Protein AF-A0A2N1N7U5-F1 (afdb_monomer_lite)

Structure (mmCIF, N/CA/C/O backbone):
data_AF-A0A2N1N7U5-F1
#
_entry.id   AF-A0A2N1N7U5-F1
#
loop_
_atom_site.group_PDB
_atom_site.id
_atom_site.type_symbol
_atom_site.label_atom_id
_atom_site.label_alt_id
_atom_site.label_comp_id
_atom_site.label_asym_id
_atom_site.label_entity_id
_atom_site.label_seq_id
_atom_site.pdbx_PDB_ins_code
_atom_site.Cartn_x
_atom_site.Cartn_y
_atom_site.Cartn_z
_atom_site.occupancy
_atom_site.B_iso_or_equiv
_atom_site.auth_seq_id
_atom_site.auth_comp_id
_atom_site.auth_asym_id
_atom_site.auth_atom_id
_atom_site.pdbx_PDB_model_num
ATOM 1 N N . MET A 1 1 ? -17.496 -4.542 2.344 1.00 56.62 1 MET A N 1
ATOM 2 C CA . MET A 1 1 ? -16.167 -4.890 1.797 1.00 56.62 1 MET A CA 1
ATOM 3 C C . MET A 1 1 ? -16.274 -6.272 1.200 1.00 56.62 1 MET A C 1
ATOM 5 O O . MET A 1 1 ? -16.888 -7.109 1.840 1.00 56.62 1 MET A O 1
ATOM 9 N N . ASN A 1 2 ? -15.765 -6.504 -0.010 1.00 63.09 2 ASN A N 1
ATOM 10 C CA . ASN A 1 2 ? -15.639 -7.873 -0.496 1.00 63.09 2 ASN A CA 1
ATOM 11 C C . ASN A 1 2 ? -14.297 -8.401 0.006 1.00 63.09 2 ASN A C 1
ATOM 13 O O . ASN A 1 2 ? -13.249 -7.938 -0.435 1.00 63.09 2 ASN A O 1
ATOM 17 N N . GLU A 1 3 ? -14.354 -9.317 0.961 1.00 64.12 3 GLU A N 1
ATOM 18 C CA . GLU A 1 3 ? -13.195 -9.913 1.635 1.00 64.12 3 GLU A CA 1
ATOM 19 C C . GLU A 1 3 ? -12.271 -10.605 0.623 1.00 64.12 3 GLU A C 1
ATOM 21 O O . GLU A 1 3 ? -11.050 -10.533 0.736 1.00 64.12 3 GLU A O 1
ATOM 26 N N . ASN A 1 4 ? -12.854 -11.138 -0.458 1.00 67.19 4 ASN A N 1
ATOM 27 C CA . ASN A 1 4 ? -12.133 -11.780 -1.559 1.00 67.19 4 ASN A CA 1
ATOM 28 C C . ASN A 1 4 ? -11.332 -10.793 -2.427 1.00 67.19 4 ASN A C 1
ATOM 30 O O . ASN A 1 4 ? -10.595 -11.219 -3.307 1.00 67.19 4 ASN A O 1
ATOM 34 N N . HIS A 1 5 ? -11.495 -9.484 -2.213 1.00 65.94 5 HIS A N 1
ATOM 35 C CA . HIS A 1 5 ? -10.762 -8.418 -2.904 1.00 65.94 5 HIS A CA 1
ATOM 36 C C . HIS A 1 5 ? -10.065 -7.486 -1.906 1.00 65.94 5 HIS A C 1
ATOM 38 O O . HIS A 1 5 ? -9.825 -6.317 -2.209 1.00 65.94 5 HIS A O 1
ATOM 44 N N . ALA A 1 6 ? -9.768 -7.975 -0.696 1.00 69.38 6 ALA A N 1
ATOM 45 C CA . ALA A 1 6 ? -9.012 -7.202 0.282 1.00 69.38 6 ALA A CA 1
ATOM 46 C C . ALA A 1 6 ? -7.642 -6.795 -0.277 1.00 69.38 6 ALA A C 1
ATOM 48 O O . ALA A 1 6 ? -7.235 -5.661 -0.063 1.00 69.38 6 ALA A O 1
ATOM 49 N N . ILE A 1 7 ? -6.994 -7.684 -1.041 1.00 79.56 7 ILE A N 1
ATOM 50 C CA . ILE A 1 7 ? -5.781 -7.425 -1.823 1.00 79.56 7 ILE A CA 1
ATOM 51 C C . ILE A 1 7 ? -6.136 -7.594 -3.302 1.00 79.56 7 ILE A C 1
ATOM 53 O O . ILE A 1 7 ? -6.652 -8.638 -3.699 1.00 79.56 7 ILE A O 1
ATOM 57 N N . PHE A 1 8 ? -5.850 -6.590 -4.125 1.00 83.06 8 PHE A N 1
ATOM 58 C CA . PHE A 1 8 ? -6.087 -6.646 -5.567 1.00 83.06 8 PHE A CA 1
ATOM 59 C C . PHE A 1 8 ? -4.927 -5.998 -6.316 1.00 83.06 8 PHE A C 1
ATOM 61 O O . PHE A 1 8 ? -4.510 -4.895 -5.972 1.00 83.06 8 PHE A O 1
ATOM 68 N N . ASN A 1 9 ? -4.401 -6.664 -7.344 1.00 82.56 9 ASN A N 1
ATOM 69 C CA . ASN A 1 9 ? -3.382 -6.075 -8.207 1.00 82.56 9 ASN A CA 1
ATOM 70 C C . ASN A 1 9 ? -4.060 -5.377 -9.391 1.00 82.56 9 ASN A C 1
ATOM 72 O O . ASN A 1 9 ? -4.562 -6.022 -10.310 1.00 82.56 9 ASN A O 1
ATOM 76 N N . ASN A 1 10 ? -4.114 -4.052 -9.329 1.00 81.25 10 ASN A N 1
ATOM 77 C CA . ASN A 1 10 ? -4.736 -3.200 -10.321 1.00 81.25 10 ASN A CA 1
ATOM 78 C C . ASN A 1 10 ? -3.762 -2.928 -11.477 1.00 81.25 10 ASN A C 1
ATOM 80 O O . ASN A 1 10 ? -2.636 -2.495 -11.262 1.00 81.25 10 ASN A O 1
ATOM 84 N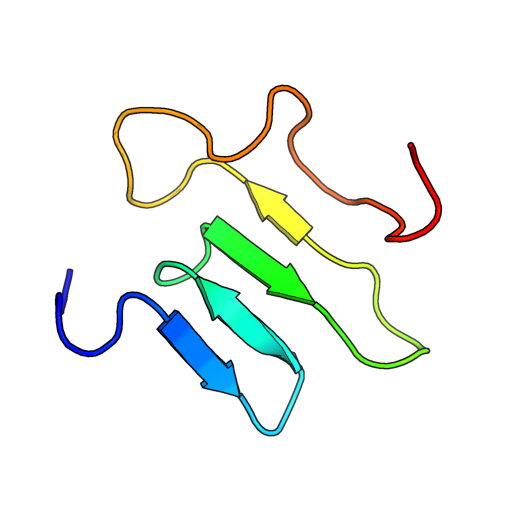 N . SER A 1 11 ? -4.201 -3.103 -12.722 1.00 83.00 11 SER A N 1
ATOM 85 C CA . SER A 1 11 ? -3.370 -2.823 -13.903 1.00 83.00 11 SER A CA 1
ATOM 86 C C . SER A 1 11 ? -2.950 -1.352 -14.042 1.00 83.00 11 SER A C 1
ATOM 88 O O . SER A 1 11 ? -1.961 -1.066 -14.705 1.00 83.00 11 SER A O 1
ATOM 90 N N . PHE A 1 12 ? -3.689 -0.418 -13.436 1.00 80.25 12 PHE A N 1
ATOM 91 C CA . PHE A 1 12 ? -3.395 1.018 -13.437 1.00 80.25 12 PHE A CA 1
ATOM 92 C C . PHE A 1 12 ? -2.485 1.447 -12.280 1.00 80.25 12 PHE A C 1
ATOM 94 O O . PHE A 1 12 ? -1.697 2.373 -12.447 1.00 80.25 12 PHE A O 1
ATOM 101 N N . CYS A 1 13 ? -2.616 0.809 -11.111 1.00 80.19 13 CYS A N 1
ATOM 102 C CA . CYS A 1 13 ? -2.000 1.274 -9.863 1.00 80.19 13 CYS A CA 1
ATOM 103 C C . CYS A 1 13 ? -1.356 0.173 -9.014 1.00 80.19 13 CYS A C 1
ATOM 105 O O . CYS A 1 13 ? -1.216 0.326 -7.809 1.00 80.19 13 CYS A O 1
ATOM 107 N N . GLY A 1 14 ? -1.008 -0.959 -9.624 1.00 84.88 14 GLY A N 1
ATOM 108 C CA . GLY A 1 14 ? -0.314 -2.053 -8.958 1.00 84.88 14 GLY A CA 1
ATOM 109 C C . GLY A 1 14 ? -1.076 -2.622 -7.752 1.00 84.88 14 GLY A C 1
ATOM 110 O O . GLY A 1 14 ? -2.311 -2.674 -7.751 1.00 84.88 14 GLY A O 1
ATOM 111 N N . PRO A 1 15 ? -0.360 -3.081 -6.711 1.00 86.56 15 PRO A N 1
ATOM 112 C CA . PRO A 1 15 ? -0.971 -3.604 -5.498 1.00 86.56 15 PRO A CA 1
ATOM 113 C C . PRO A 1 15 ? -1.872 -2.578 -4.805 1.00 86.56 15 PRO A C 1
ATOM 115 O O . PRO A 1 15 ? -1.456 -1.467 -4.472 1.00 86.56 15 PRO A O 1
ATOM 118 N N . THR A 1 16 ? -3.102 -2.997 -4.528 1.00 87.12 16 THR A N 1
ATOM 119 C CA . THR A 1 16 ? -4.094 -2.241 -3.766 1.00 87.12 16 THR A CA 1
ATOM 120 C C . THR A 1 16 ? -4.583 -3.055 -2.584 1.00 87.12 16 THR A C 1
ATOM 122 O O . THR A 1 16 ? -4.671 -4.285 -2.661 1.00 87.12 16 THR A O 1
ATOM 125 N N . PHE A 1 17 ? -4.904 -2.365 -1.493 1.00 86.62 17 PHE A N 1
ATOM 126 C CA . PHE A 1 17 ? -5.546 -2.968 -0.337 1.00 86.62 17 PHE A CA 1
ATOM 127 C C . PHE A 1 17 ? -6.691 -2.100 0.175 1.00 86.62 17 PHE A C 1
ATOM 129 O O . PHE A 1 17 ? -6.552 -0.884 0.334 1.00 86.62 17 PHE A O 1
ATOM 136 N N . GLY A 1 18 ? -7.842 -2.731 0.414 1.00 81.00 18 GLY A N 1
ATOM 137 C CA . GLY A 1 18 ? -9.098 -2.017 0.637 1.00 81.00 18 GLY A CA 1
ATOM 138 C C . GLY A 1 18 ? -9.524 -1.196 -0.590 1.00 81.00 18 GLY A C 1
ATOM 139 O O . GLY A 1 18 ? -8.762 -0.970 -1.525 1.00 81.00 18 GLY A O 1
ATOM 140 N N . LYS A 1 19 ? -10.772 -0.714 -0.619 1.00 75.75 19 LYS A N 1
ATOM 141 C CA . LYS A 1 19 ? -11.306 -0.015 -1.808 1.00 75.75 19 LYS A CA 1
ATOM 142 C C . LYS A 1 19 ? -10.562 1.295 -2.115 1.00 75.75 19 LYS A C 1
ATOM 144 O O . LYS A 1 19 ? -10.716 1.827 -3.206 1.00 75.75 19 LYS A O 1
ATOM 149 N N . ASN A 1 20 ? -9.820 1.838 -1.151 1.00 76.19 20 ASN A N 1
ATOM 150 C CA . ASN A 1 20 ? -9.123 3.120 -1.247 1.00 76.19 20 ASN A CA 1
ATOM 151 C C . ASN A 1 20 ? -8.077 3.308 -0.141 1.00 76.19 20 ASN A C 1
ATOM 153 O O . ASN A 1 20 ? -7.629 4.437 0.075 1.00 76.19 20 ASN A O 1
ATOM 157 N N . ASP A 1 21 ? -7.777 2.248 0.610 1.00 85.50 21 ASP A N 1
ATOM 158 C CA . ASP A 1 21 ? -6.993 2.362 1.830 1.00 85.50 21 ASP A CA 1
ATOM 159 C C . ASP A 1 21 ? -5.494 2.343 1.528 1.00 85.50 21 ASP A C 1
ATOM 161 O O . ASP A 1 21 ? -4.723 3.022 2.197 1.00 85.50 21 ASP A O 1
ATOM 165 N N . PHE A 1 22 ? -5.089 1.629 0.479 1.00 88.00 22 PHE A N 1
ATOM 166 C CA . PHE A 1 22 ? -3.705 1.527 0.041 1.00 88.00 22 PHE A CA 1
ATOM 167 C C . PHE A 1 22 ? -3.633 1.287 -1.471 1.00 88.00 22 PHE A C 1
ATOM 169 O O . PHE A 1 22 ? -4.344 0.426 -1.990 1.00 88.00 22 PHE A O 1
ATOM 176 N N . CYS A 1 23 ? -2.782 2.027 -2.180 1.00 88.44 23 CYS A N 1
ATOM 177 C CA . CYS A 1 23 ? -2.465 1.782 -3.592 1.00 88.44 23 CYS A CA 1
ATOM 178 C C . CYS A 1 23 ? -1.031 2.256 -3.898 1.00 88.44 23 CYS A C 1
ATOM 180 O O . CYS A 1 23 ? -0.640 3.360 -3.497 1.00 88.44 23 CYS A O 1
ATOM 182 N N . ILE A 1 24 ? -0.261 1.409 -4.594 1.00 87.62 24 ILE A N 1
ATO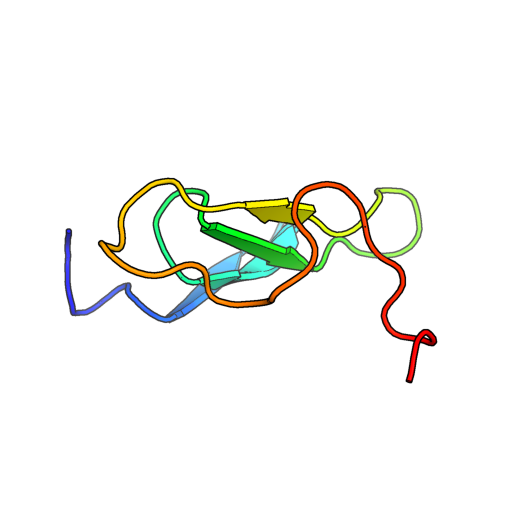M 183 C CA . ILE A 1 24 ? 1.132 1.664 -4.999 1.00 87.62 24 ILE A CA 1
ATOM 184 C C . ILE A 1 24 ? 1.189 1.979 -6.490 1.00 87.62 24 ILE A C 1
ATOM 186 O O . ILE A 1 24 ? 1.217 1.084 -7.333 1.00 87.62 24 ILE A O 1
ATOM 190 N N . TRP A 1 25 ? 1.280 3.255 -6.835 1.00 85.12 25 TRP A N 1
ATOM 191 C CA . TRP A 1 25 ? 1.294 3.648 -8.234 1.00 85.12 25 TRP A CA 1
ATOM 192 C C . TRP A 1 25 ? 2.661 3.441 -8.908 1.00 85.12 25 TRP A C 1
ATOM 194 O O . TRP A 1 25 ? 3.706 3.644 -8.288 1.00 85.12 25 TRP A O 1
ATOM 204 N N . PRO A 1 26 ? 2.685 3.102 -10.209 1.00 74.44 26 PRO A N 1
ATOM 205 C CA . PRO A 1 26 ? 3.924 3.049 -10.972 1.00 74.44 26 PRO A CA 1
ATOM 206 C C . PRO A 1 26 ? 4.458 4.459 -11.275 1.00 74.44 26 PRO A C 1
ATOM 208 O O . PRO A 1 26 ? 3.779 5.246 -11.932 1.00 74.44 26 PRO A O 1
ATOM 211 N N . GLY A 1 27 ? 5.697 4.733 -10.848 1.00 69.94 27 GLY A N 1
ATOM 212 C CA . GLY A 1 27 ? 6.655 5.738 -11.352 1.00 69.94 27 GLY A CA 1
ATOM 213 C C . GLY A 1 27 ? 6.268 7.226 -11.337 1.00 69.94 27 GLY A C 1
ATOM 214 O O . GLY A 1 27 ? 7.030 8.052 -10.851 1.00 69.94 27 GLY A O 1
ATOM 215 N N . PHE A 1 28 ? 5.115 7.584 -11.898 1.00 67.75 28 PHE A N 1
ATOM 216 C CA . PHE A 1 28 ? 4.685 8.964 -12.146 1.00 67.75 28 PHE A CA 1
ATOM 217 C C . PHE A 1 28 ? 3.603 9.455 -11.181 1.00 67.75 28 PHE A C 1
ATOM 219 O O . PHE A 1 28 ? 3.271 10.638 -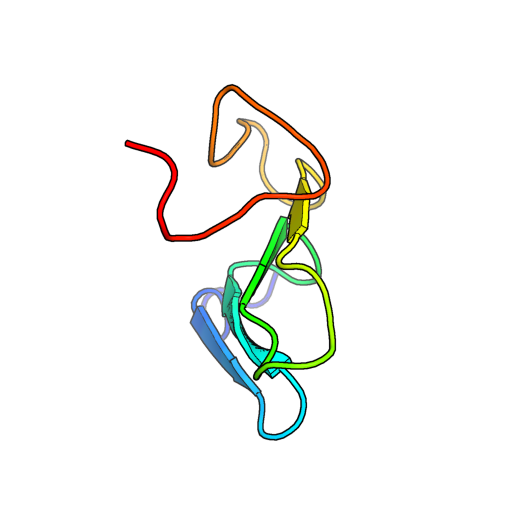11.172 1.00 67.75 28 PHE A O 1
ATOM 226 N N . MET A 1 29 ? 3.025 8.554 -10.390 1.00 76.00 29 MET A N 1
ATOM 227 C CA . MET A 1 29 ? 1.976 8.865 -9.425 1.00 76.00 29 MET A CA 1
ATOM 228 C C . MET A 1 29 ? 2.443 8.508 -8.015 1.00 76.00 29 MET A C 1
ATOM 230 O O . MET A 1 29 ? 3.202 7.563 -7.817 1.00 76.00 29 MET A O 1
ATOM 234 N N . VAL A 1 30 ? 2.007 9.295 -7.033 1.00 84.44 30 VAL A N 1
ATOM 235 C CA . VAL A 1 30 ? 2.424 9.133 -5.637 1.00 84.44 30 VAL A CA 1
ATOM 236 C C . VAL A 1 30 ? 1.612 8.022 -4.981 1.00 84.44 30 VAL A C 1
ATOM 238 O O . VAL A 1 30 ? 0.394 7.962 -5.154 1.00 84.44 30 VAL A O 1
ATOM 241 N N . ASN A 1 31 ? 2.269 7.150 -4.214 1.00 87.69 31 ASN A N 1
ATOM 242 C CA . ASN A 1 31 ? 1.576 6.095 -3.473 1.00 87.69 31 ASN A CA 1
ATOM 243 C C . ASN A 1 31 ? 0.667 6.708 -2.416 1.00 87.69 31 ASN A C 1
ATOM 245 O O . ASN A 1 31 ? 1.012 7.727 -1.819 1.00 87.69 31 ASN A O 1
ATOM 249 N N . VAL A 1 32 ? -0.469 6.068 -2.150 1.00 87.62 32 VAL A N 1
ATOM 250 C CA . VAL A 1 32 ? -1.434 6.573 -1.173 1.00 87.62 32 VAL A CA 1
ATOM 251 C C . VAL A 1 32 ? -1.750 5.512 -0.132 1.00 87.62 32 VAL A C 1
ATOM 253 O O . VAL A 1 32 ? -1.998 4.352 -0.462 1.00 87.62 32 VAL A O 1
ATOM 256 N N . CYS A 1 33 ? -1.753 5.917 1.133 1.00 89.25 33 CYS A N 1
ATOM 257 C CA . CYS A 1 33 ? -2.217 5.116 2.255 1.00 89.25 33 CYS A CA 1
ATOM 258 C C . CYS A 1 33 ? -3.144 5.975 3.113 1.00 89.25 33 CYS A C 1
ATOM 260 O O . CYS A 1 33 ? -2.722 6.984 3.664 1.00 89.25 33 CYS A O 1
ATOM 262 N N . ARG A 1 34 ? -4.420 5.621 3.239 1.00 87.94 34 ARG A N 1
ATOM 263 C CA . ARG A 1 34 ? -5.397 6.376 4.036 1.00 87.94 34 ARG A CA 1
ATOM 264 C C . ARG A 1 34 ? -6.372 5.437 4.719 1.00 87.94 34 ARG A C 1
ATOM 266 O O . ARG A 1 34 ? -6.666 4.361 4.223 1.00 87.94 34 ARG A O 1
ATOM 273 N N . LYS A 1 35 ? -6.934 5.866 5.842 1.00 88.25 35 LYS A N 1
ATOM 274 C CA . LYS A 1 35 ? -8.009 5.127 6.505 1.00 88.25 35 LYS A CA 1
ATOM 275 C C . LYS A 1 35 ? -9.321 5.420 5.777 1.00 88.25 35 LYS A C 1
ATOM 277 O O . LYS A 1 35 ? -9.835 6.531 5.878 1.00 88.25 35 LYS A O 1
ATOM 282 N N . ALA A 1 36 ? -9.863 4.444 5.054 1.00 83.31 36 ALA A N 1
ATOM 283 C CA . ALA A 1 36 ? -11.134 4.585 4.344 1.00 83.31 36 ALA A CA 1
ATOM 284 C C . ALA A 1 36 ? -12.158 3.535 4.792 1.00 83.31 36 ALA A C 1
ATOM 286 O O . ALA A 1 36 ? -13.255 3.884 5.222 1.00 83.31 36 ALA A O 1
ATOM 287 N N . SER A 1 37 ? -11.792 2.260 4.726 1.00 82.44 37 SER A N 1
ATOM 288 C CA . SER A 1 37 ? -12.718 1.139 4.871 1.00 82.44 37 SER A CA 1
ATOM 289 C C . SER A 1 37 ? -12.521 0.354 6.172 1.00 82.44 37 SER A C 1
ATOM 291 O O . SER A 1 37 ? -13.488 -0.194 6.694 1.00 82.44 37 SER A O 1
ATOM 293 N N . TYR A 1 38 ? -11.298 0.305 6.709 1.00 80.69 38 TYR A N 1
ATOM 294 C CA . TYR A 1 38 ? -10.998 -0.376 7.976 1.00 80.69 38 TYR A CA 1
ATOM 295 C C . TYR A 1 38 ? -11.203 0.546 9.185 1.00 80.69 38 TYR A C 1
ATOM 297 O O . TYR A 1 38 ? -11.179 1.771 9.060 1.00 80.69 38 TYR A O 1
ATOM 305 N N . GLU A 1 39 ? -11.424 -0.036 10.367 1.00 84.88 39 GLU A N 1
ATOM 306 C CA . GLU A 1 39 ? -11.538 0.710 11.629 1.00 84.88 39 GLU A CA 1
ATOM 307 C C . GLU A 1 39 ? -10.204 1.361 12.013 1.00 84.88 39 GLU A C 1
ATOM 309 O O . GLU A 1 39 ? -10.163 2.543 12.354 1.00 84.88 39 GLU A O 1
ATOM 314 N N . LYS A 1 40 ? -9.111 0.605 11.872 1.00 85.38 40 LYS A N 1
ATOM 315 C CA . LYS A 1 40 ? -7.745 1.050 12.156 1.00 85.38 40 LYS A CA 1
ATOM 316 C C . LYS A 1 40 ? -7.027 1.465 10.869 1.00 85.38 40 LYS A C 1
ATOM 318 O O . LYS A 1 40 ? -7.292 0.877 9.817 1.00 85.38 40 LYS A O 1
ATOM 323 N N . PRO A 1 41 ? -6.125 2.459 10.928 1.00 85.50 41 PRO A N 1
ATOM 324 C CA . PRO A 1 41 ? -5.293 2.803 9.787 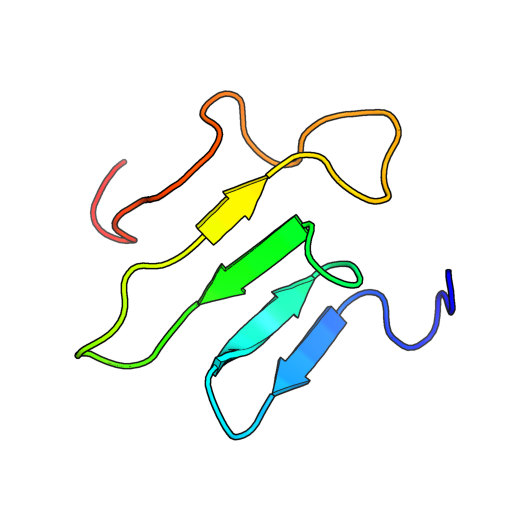1.00 85.50 41 PRO A CA 1
ATOM 325 C C . PRO A 1 41 ? -4.266 1.691 9.514 1.00 85.50 41 PRO A C 1
ATOM 327 O O . PRO A 1 41 ? -3.839 0.989 10.428 1.00 85.50 41 PRO A O 1
ATOM 330 N N . ILE A 1 42 ? -3.872 1.536 8.248 1.00 85.06 42 ILE A N 1
ATOM 331 C CA . ILE A 1 42 ? -2.872 0.538 7.822 1.00 85.06 42 ILE A CA 1
ATOM 332 C C . ILE A 1 42 ? -1.452 0.979 8.210 1.00 85.06 42 ILE A C 1
ATOM 334 O O . ILE A 1 42 ? -0.603 0.149 8.515 1.00 85.06 42 ILE A O 1
ATOM 338 N N . ARG A 1 43 ? -1.205 2.293 8.210 1.00 84.31 43 ARG A N 1
ATOM 339 C CA . ARG A 1 43 ? 0.044 2.944 8.625 1.00 84.31 43 ARG A CA 1
ATOM 340 C C . ARG A 1 43 ? -0.274 4.089 9.579 1.00 84.31 43 ARG A C 1
ATOM 342 O O . ARG A 1 43 ? -1.360 4.656 9.500 1.00 84.31 43 ARG A O 1
ATOM 349 N N . GLU A 1 44 ? 0.679 4.457 10.433 1.00 82.75 44 GLU A N 1
ATOM 350 C CA . GLU A 1 44 ? 0.542 5.632 11.307 1.00 82.75 44 GLU A CA 1
ATOM 351 C C . GLU A 1 44 ? 0.400 6.926 10.499 1.00 82.75 44 GLU A C 1
ATOM 353 O O . GLU A 1 44 ? -0.448 7.766 10.798 1.00 82.75 44 GLU A O 1
ATOM 358 N N . THR A 1 45 ? 1.192 7.061 9.433 1.00 78.88 45 THR A N 1
ATOM 359 C CA . THR A 1 45 ? 1.111 8.188 8.508 1.00 78.88 45 THR A CA 1
ATOM 360 C C . THR A 1 45 ? 0.036 7.947 7.452 1.00 78.88 45 THR A C 1
ATOM 362 O O . THR A 1 45 ? -0.056 6.880 6.839 1.00 78.88 45 THR A O 1
ATOM 365 N N . THR A 1 46 ? -0.797 8.964 7.233 1.00 83.56 46 THR A N 1
ATOM 366 C CA . THR A 1 46 ? -1.853 8.947 6.216 1.00 83.56 46 THR A CA 1
ATOM 367 C C . THR A 1 46 ? -1.556 9.939 5.105 1.00 83.56 46 THR A C 1
ATOM 369 O O . THR A 1 46 ? -1.066 11.034 5.363 1.00 83.56 46 THR A O 1
ATOM 372 N N . GLY A 1 47 ? -1.960 9.599 3.888 1.00 86.31 47 GLY A N 1
ATOM 373 C CA . GLY A 1 47 ? -1.798 10.407 2.695 1.00 86.31 47 GLY A CA 1
ATOM 374 C C . GLY A 1 47 ? -0.787 9.793 1.740 1.00 86.31 47 GLY A C 1
ATOM 375 O O . GLY A 1 47 ? -0.738 8.576 1.548 1.00 86.31 47 GLY A O 1
ATOM 376 N N . ASN A 1 48 ? -0.031 10.676 1.108 1.00 88.69 48 ASN A N 1
ATOM 377 C CA . ASN A 1 48 ? 0.969 10.336 0.116 1.00 88.69 48 ASN A CA 1
ATOM 378 C C . ASN A 1 48 ? 2.242 9.808 0.788 1.00 88.69 48 ASN A C 1
ATOM 380 O O . ASN A 1 48 ? 2.651 10.360 1.806 1.00 88.69 48 ASN A O 1
ATOM 384 N N . PHE A 1 49 ? 2.869 8.774 0.226 1.00 85.12 49 PHE A N 1
ATOM 385 C CA . PHE A 1 49 ? 4.116 8.221 0.764 1.00 85.12 49 PHE A CA 1
ATOM 386 C C . PHE A 1 49 ? 5.063 7.719 -0.332 1.00 85.12 49 PHE A C 1
ATOM 388 O O . PHE A 1 49 ? 4.629 7.321 -1.420 1.00 85.12 49 PHE A O 1
ATOM 395 N N . ASN A 1 50 ? 6.357 7.666 -0.018 1.00 84.12 50 ASN A N 1
ATOM 396 C CA . ASN A 1 50 ? 7.362 7.009 -0.853 1.00 84.12 50 ASN A CA 1
ATOM 397 C C . ASN A 1 50 ? 7.691 5.619 -0.292 1.00 84.12 50 ASN A C 1
ATOM 399 O O . ASN A 1 50 ? 7.736 5.426 0.920 1.00 84.12 50 ASN A O 1
ATOM 403 N N . VAL A 1 51 ? 7.904 4.630 -1.167 1.00 75.00 51 VAL A N 1
ATOM 404 C CA . VAL A 1 51 ? 8.271 3.260 -0.742 1.00 75.00 51 VAL A CA 1
ATOM 405 C C . VAL A 1 51 ? 9.678 3.220 -0.129 1.00 75.00 51 VAL A C 1
ATOM 407 O O . VAL A 1 51 ? 9.965 2.335 0.666 1.00 75.00 51 VAL A O 1
ATOM 410 N N . GLU A 1 52 ? 10.527 4.198 -0.453 1.00 73.56 52 GLU A N 1
ATOM 411 C CA . GLU A 1 52 ? 11.884 4.322 0.096 1.00 73.56 52 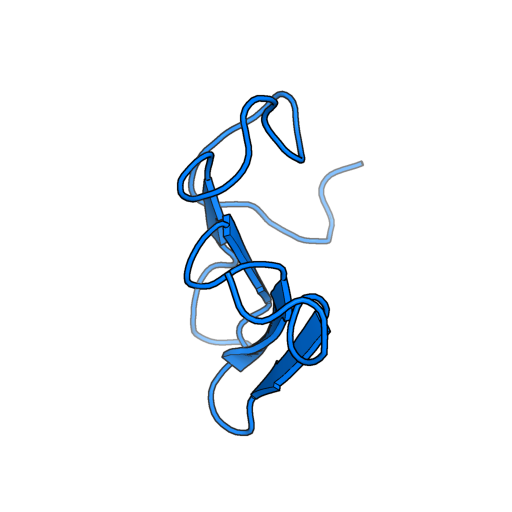GLU A CA 1
ATOM 412 C C . GLU A 1 52 ? 11.936 4.898 1.525 1.00 73.56 52 GLU A C 1
ATOM 414 O O . GLU A 1 52 ? 13.010 4.931 2.121 1.00 73.56 52 GLU A O 1
ATOM 419 N N . GLU A 1 53 ? 10.812 5.343 2.100 1.00 54.66 53 GLU A N 1
ATOM 420 C CA . GLU A 1 53 ? 10.777 5.820 3.490 1.00 54.66 53 GLU A CA 1
ATOM 421 C C . GLU A 1 53 ? 10.642 4.637 4.466 1.00 54.66 53 GLU A C 1
ATOM 423 O O . GLU A 1 53 ? 9.545 4.094 4.646 1.00 54.66 53 GLU A O 1
ATOM 428 N N . CYS A 1 54 ? 11.774 4.259 5.076 1.00 48.09 54 CYS A N 1
ATOM 429 C CA . CYS A 1 54 ? 11.886 3.385 6.251 1.00 48.09 54 CYS A CA 1
ATOM 430 C C . CYS A 1 54 ? 11.886 4.200 7.548 1.00 48.09 54 CYS A C 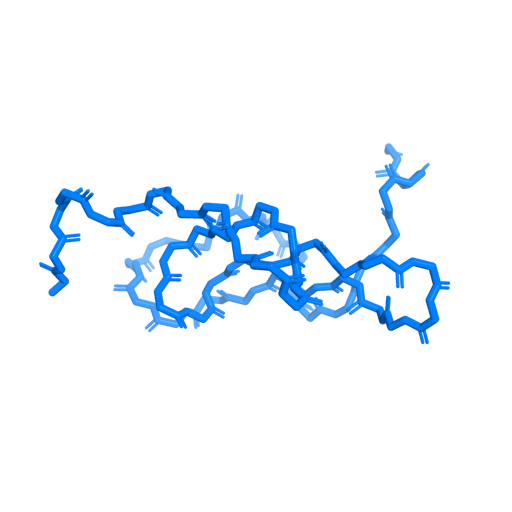1
ATOM 432 O O . CYS A 1 54 ? 12.676 5.169 7.628 1.00 48.09 54 CYS A O 1
#

Foldseek 3Di:
DPPVVQWDQDPQFGIDGDPQQWTHGPDPDFTFHAPDPDPDGPDPDGGTDDPPPD

Radius of gyration: 10.99 Å; chains: 1; bounding box: 28×22×26 Å

Organism: NCBI:txid588596

pLDDT: mean 79.53, std 9.35, range [48.09, 89.25]

Secondary structure (DSSP, 8-state):
--GGGSEEEETTTEEEETTTTEE---TTS-EEE--SSSSS-SSSS-EEE-TT--

Sequence (54 aa):
MNENHAIFNNSFCGPTFGKNDFCIWPGFMVNVCRKASYEKPIRETTGNFNVEEC